Protein AF-A0A7W0WS30-F1 (afdb_monomer_lite)

Foldseek 3Di:
DDQQADCDDDPVRCVVQVDDRGRPGVPLFFDPVCPVVVVVQSVCQCVQHWDWDFTWTAHPNDTDTDIDIHHND

Secondary structure (DSSP, 8-state):
--SSB-S---HHHHHHHSS--TT-BGGGTB-GGGHHHHHHHHHHHHTT---EEEEEEEETTEEEEEEEE----

Sequence (73 aa):
MTGDRFEYANGALLKFCGRQILGVGWRDVFSERDHATMAGAIAAAISGQTRRHAVHCIKGGTTVVVEVSLSPT

pLDDT: mean 79.13, std 9.06, range [38.75, 89.81]

Structure (mmCIF, N/CA/C/O backbone):
data_AF-A0A7W0WS30-F1
#
_entry.id   AF-A0A7W0WS30-F1
#
loop_
_atom_site.group_PDB
_atom_site.id
_atom_site.type_symbol
_atom_site.label_atom_id
_atom_site.label_alt_id
_atom_site.label_comp_id
_atom_site.label_asym_id
_atom_site.label_entity_id
_atom_site.label_seq_id
_atom_site.pdbx_PDB_ins_code
_atom_site.Cartn_x
_atom_site.Cartn_y
_atom_site.Cartn_z
_atom_site.occupancy
_atom_site.B_iso_or_equiv
_atom_site.auth_seq_id
_atom_site.auth_comp_id
_atom_site.auth_asym_id
_atom_site.auth_atom_id
_atom_site.pdbx_PDB_model_num
ATOM 1 N N . MET A 1 1 ? -1.809 -1.966 -17.023 1.00 38.75 1 MET A N 1
ATOM 2 C CA . MET A 1 1 ? -0.927 -2.993 -16.428 1.00 38.75 1 MET A CA 1
ATOM 3 C C . MET A 1 1 ? -0.427 -2.414 -15.116 1.00 38.75 1 MET A C 1
ATOM 5 O O . MET A 1 1 ? 0.229 -1.386 -15.167 1.00 38.75 1 MET A O 1
ATOM 9 N N . THR A 1 2 ? -1.145 -2.691 -14.019 1.00 58.00 2 THR A N 1
ATOM 10 C CA . THR A 1 2 ? -0.973 -3.808 -13.042 1.00 58.00 2 THR A CA 1
ATOM 11 C C . THR A 1 2 ? 0.070 -3.420 -11.991 1.00 58.00 2 THR A C 1
ATOM 13 O O . THR A 1 2 ? 1.262 -3.421 -12.260 1.00 58.00 2 THR A O 1
ATOM 16 N N . GLY A 1 3 ? -0.441 -2.950 -10.848 1.00 59.16 3 GLY A N 1
ATOM 17 C CA . GLY A 1 3 ? 0.284 -2.291 -9.752 1.00 59.16 3 GLY A CA 1
ATOM 18 C C . GLY A 1 3 ? -0.642 -1.470 -8.834 1.00 59.16 3 GLY A C 1
ATOM 19 O O . GLY A 1 3 ? -0.291 -1.164 -7.700 1.00 59.16 3 GLY A O 1
ATOM 20 N N . ASP A 1 4 ? -1.862 -1.153 -9.291 1.00 74.69 4 ASP A N 1
ATOM 21 C CA . ASP A 1 4 ? -2.839 -0.381 -8.504 1.00 74.69 4 ASP A CA 1
ATOM 22 C C . ASP A 1 4 ? -3.662 -1.218 -7.519 1.00 74.69 4 ASP A C 1
ATOM 24 O O . ASP A 1 4 ? -4.255 -0.664 -6.593 1.00 74.69 4 ASP A O 1
ATOM 28 N N . ARG A 1 5 ? -3.713 -2.540 -7.707 1.00 80.94 5 ARG A N 1
ATOM 29 C CA . ARG A 1 5 ? -4.517 -3.465 -6.900 1.00 80.94 5 ARG A CA 1
ATOM 30 C C . ARG A 1 5 ? -3.633 -4.471 -6.185 1.00 80.94 5 ARG A C 1
ATOM 32 O O . ARG A 1 5 ? -2.600 -4.868 -6.715 1.00 80.94 5 ARG A O 1
ATOM 39 N N . PHE A 1 6 ? -4.073 -4.929 -5.017 1.00 77.88 6 PHE A N 1
ATOM 40 C CA . PHE A 1 6 ? -3.398 -6.024 -4.326 1.00 77.88 6 PHE A CA 1
ATOM 41 C C . PHE A 1 6 ? -3.667 -7.346 -5.047 1.00 77.88 6 PHE A C 1
ATOM 43 O O . PHE A 1 6 ? -4.796 -7.836 -5.065 1.00 77.88 6 PHE A O 1
ATOM 50 N N . GLU A 1 7 ? -2.627 -7.932 -5.628 1.00 76.00 7 GLU A N 1
ATOM 51 C CA . GLU A 1 7 ? -2.678 -9.269 -6.238 1.00 76.00 7 GLU A CA 1
ATOM 52 C C . GLU A 1 7 ? -2.299 -10.359 -5.228 1.00 76.00 7 GLU A C 1
ATOM 54 O O . GLU A 1 7 ? -2.810 -11.476 -5.278 1.00 76.00 7 GLU A O 1
ATOM 59 N N . TYR A 1 8 ? -1.469 -9.998 -4.247 1.00 73.56 8 TYR A N 1
ATOM 60 C CA . TYR A 1 8 ? -1.068 -10.847 -3.138 1.00 73.56 8 TYR A CA 1
ATOM 61 C C . TYR A 1 8 ? -1.187 -10.094 -1.811 1.00 73.56 8 TYR A C 1
ATOM 63 O O . TYR A 1 8 ? -0.907 -8.899 -1.715 1.00 73.56 8 TYR A O 1
ATOM 71 N N . ALA A 1 9 ? -1.592 -10.809 -0.765 1.00 72.81 9 ALA A N 1
ATOM 72 C CA . ALA A 1 9 ? -1.614 -10.316 0.603 1.00 72.81 9 ALA A CA 1
ATOM 73 C C . ALA A 1 9 ? -1.266 -11.465 1.546 1.00 72.81 9 ALA A C 1
ATOM 75 O O . ALA A 1 9 ? -1.860 -12.541 1.475 1.00 72.81 9 ALA A O 1
ATOM 76 N N . ASN A 1 10 ? -0.318 -11.237 2.455 1.00 71.38 10 ASN A N 1
ATOM 77 C CA . ASN A 1 10 ? -0.001 -12.234 3.469 1.00 71.38 10 ASN A CA 1
ATOM 78 C C . ASN A 1 10 ? -1.142 -12.351 4.506 1.00 71.38 10 ASN A C 1
ATOM 80 O O . ASN A 1 10 ? -1.985 -11.461 4.661 1.00 71.38 10 ASN A O 1
ATOM 84 N N . GLY A 1 11 ? -1.159 -13.456 5.259 1.00 66.25 11 GLY A N 1
ATOM 85 C CA . GLY A 1 11 ? -2.210 -13.722 6.248 1.00 66.25 11 GLY A CA 1
ATOM 86 C C . GLY A 1 11 ? -2.316 -12.672 7.365 1.00 66.25 11 GLY A C 1
ATOM 87 O O . GLY A 1 11 ? -3.389 -12.503 7.940 1.00 66.25 11 GLY A O 1
ATOM 88 N N . ALA A 1 12 ? -1.235 -11.943 7.662 1.00 70.50 12 ALA A N 1
ATOM 89 C CA . ALA A 1 12 ? -1.242 -10.863 8.647 1.00 70.50 12 ALA A CA 1
ATOM 90 C C . ALA A 1 12 ? -1.994 -9.626 8.130 1.00 70.50 12 ALA A C 1
ATOM 92 O O . ALA A 1 12 ? -2.832 -9.084 8.848 1.00 70.50 12 ALA A O 1
ATOM 93 N N . LEU A 1 13 ? -1.762 -9.233 6.874 1.00 70.38 13 LEU A N 1
ATOM 94 C CA . LEU A 1 13 ? -2.460 -8.126 6.222 1.00 70.38 13 LEU A CA 1
ATOM 95 C C . LEU A 1 13 ? -3.955 -8.428 6.066 1.00 70.38 13 LEU A C 1
ATOM 97 O O . LEU A 1 13 ? -4.786 -7.579 6.376 1.00 70.38 13 LEU A O 1
ATOM 101 N N . LEU A 1 14 ? -4.311 -9.658 5.682 1.00 70.62 14 LEU A N 1
ATOM 102 C CA . LEU A 1 14 ? -5.711 -10.093 5.593 1.00 70.62 14 LEU A CA 1
ATOM 103 C C . LEU A 1 14 ? -6.433 -9.995 6.948 1.00 70.62 14 LEU A C 1
ATOM 105 O O . LEU A 1 14 ? -7.525 -9.432 7.033 1.00 70.62 14 LEU A O 1
ATOM 109 N N . LYS A 1 15 ? -5.799 -10.481 8.025 1.00 71.38 15 LYS A N 1
ATOM 110 C CA . LYS A 1 15 ? -6.325 -10.357 9.397 1.00 71.38 15 LYS A CA 1
ATOM 111 C C . LYS A 1 15 ? -6.425 -8.897 9.843 1.00 71.38 15 LYS A C 1
ATOM 113 O O . LYS A 1 15 ? -7.398 -8.520 10.494 1.00 71.38 15 LYS A O 1
ATOM 118 N N . PHE A 1 16 ? -5.440 -8.071 9.489 1.00 73.56 16 PHE A N 1
ATOM 119 C CA . PHE A 1 16 ? -5.432 -6.654 9.835 1.00 73.56 16 PHE A CA 1
ATOM 120 C C . PHE A 1 16 ? -6.564 -5.898 9.137 1.00 73.56 16 PHE A C 1
ATOM 122 O O . PHE A 1 16 ? -7.321 -5.200 9.809 1.00 73.56 16 PHE A O 1
ATOM 129 N N . CYS A 1 17 ? -6.740 -6.076 7.829 1.00 69.50 17 CYS A N 1
ATOM 130 C CA . CYS A 1 17 ? -7.764 -5.378 7.057 1.00 69.50 17 CYS A CA 1
ATOM 131 C C . CYS A 1 17 ? -9.188 -5.876 7.350 1.00 69.50 17 CYS A C 1
ATOM 133 O O . CYS A 1 17 ? -10.141 -5.152 7.078 1.00 69.50 17 CYS A O 1
ATOM 135 N N . GLY A 1 18 ? -9.351 -7.077 7.921 1.00 64.00 18 GLY A N 1
ATOM 136 C CA . GLY A 1 18 ? -10.657 -7.628 8.308 1.00 64.00 18 GLY A CA 1
ATOM 137 C C . GLY A 1 18 ? -11.597 -7.915 7.129 1.00 64.00 18 GLY A C 1
ATOM 138 O O . GLY A 1 18 ? -12.776 -8.180 7.341 1.00 64.00 18 GLY A O 1
ATOM 139 N N . ARG A 1 19 ? -11.086 -7.843 5.893 1.00 66.12 19 ARG A N 1
ATOM 140 C CA . ARG A 1 19 ? -11.799 -8.073 4.630 1.00 66.12 19 ARG A CA 1
ATOM 141 C C . ARG A 1 19 ? -10.851 -8.642 3.576 1.00 66.12 19 ARG A C 1
ATOM 143 O O . ARG A 1 19 ? -9.632 -8.510 3.698 1.00 66.12 19 ARG A O 1
ATOM 150 N N . GLN A 1 20 ? -11.416 -9.229 2.522 1.00 72.19 20 GLN A N 1
ATOM 151 C CA . GLN A 1 20 ? -10.662 -9.646 1.341 1.00 72.19 20 GLN A CA 1
ATOM 152 C C . GLN A 1 20 ? -10.089 -8.400 0.647 1.00 72.19 20 GLN A C 1
ATOM 154 O O . GLN A 1 20 ? -10.830 -7.599 0.088 1.00 72.19 20 GLN A O 1
ATOM 159 N N . ILE A 1 21 ? -8.772 -8.204 0.755 1.00 79.69 21 ILE A N 1
ATOM 160 C CA . ILE A 1 21 ? -8.060 -7.054 0.171 1.00 79.69 21 ILE A CA 1
ATOM 161 C C . ILE A 1 21 ? -7.590 -7.319 -1.266 1.00 79.69 21 ILE A C 1
ATOM 163 O O . ILE A 1 21 ? -7.211 -6.396 -1.978 1.00 79.69 21 ILE A O 1
ATOM 167 N N . LEU A 1 22 ? -7.637 -8.577 -1.709 1.00 80.69 22 LEU A N 1
ATOM 168 C CA . LEU A 1 22 ? -7.261 -8.953 -3.068 1.00 80.69 22 LEU A CA 1
ATOM 169 C C . LEU A 1 22 ? -8.203 -8.295 -4.081 1.00 80.69 22 LEU A C 1
ATOM 171 O O . LEU A 1 22 ? -9.421 -8.320 -3.912 1.00 80.69 22 LEU A O 1
ATOM 175 N N . GLY A 1 23 ? -7.635 -7.691 -5.121 1.00 79.81 23 GLY A N 1
ATOM 176 C CA . GLY A 1 23 ? -8.373 -6.924 -6.125 1.00 79.81 23 GLY A CA 1
ATOM 177 C C . GLY A 1 23 ? -8.805 -5.521 -5.678 1.00 79.81 23 GLY A C 1
ATOM 178 O O . GLY A 1 23 ? -9.280 -4.755 -6.517 1.00 79.81 23 GLY A O 1
ATOM 179 N N . VAL A 1 24 ? -8.611 -5.154 -4.406 1.00 83.88 24 VAL A N 1
ATOM 180 C CA . VAL A 1 24 ? -8.865 -3.796 -3.899 1.00 83.88 24 VAL A CA 1
ATOM 181 C C . VAL A 1 24 ? -7.718 -2.877 -4.311 1.00 83.88 24 VAL A C 1
ATOM 183 O O . VAL A 1 24 ? -6.561 -3.301 -4.349 1.00 83.88 24 VAL A O 1
ATOM 186 N N . GLY A 1 25 ? -8.032 -1.621 -4.636 1.00 85.50 25 GLY A N 1
ATOM 187 C CA . GLY A 1 25 ? -7.019 -0.616 -4.928 1.00 85.50 25 GLY A CA 1
ATOM 188 C C . GLY A 1 25 ? -6.271 -0.197 -3.664 1.00 85.50 25 GLY A C 1
ATOM 189 O O . GLY A 1 25 ? -6.887 0.006 -2.619 1.00 85.50 25 GLY A O 1
ATOM 190 N N . TRP A 1 26 ? -4.951 -0.003 -3.726 1.00 85.00 26 TRP A N 1
ATOM 191 C CA . TRP A 1 26 ? -4.197 0.477 -2.553 1.00 85.00 26 TRP A CA 1
ATOM 192 C C . TRP A 1 26 ? -4.688 1.851 -2.060 1.00 85.00 26 TRP A C 1
ATOM 194 O O . TRP A 1 26 ? -4.654 2.132 -0.862 1.00 85.00 26 TRP A O 1
ATOM 204 N N . ARG A 1 27 ? -5.244 2.674 -2.958 1.00 86.81 27 ARG A N 1
ATOM 205 C CA . ARG A 1 27 ? -5.864 3.971 -2.635 1.00 86.81 27 ARG A CA 1
ATOM 206 C C . ARG A 1 27 ? -7.095 3.861 -1.733 1.00 86.81 27 ARG A C 1
ATOM 208 O O . ARG A 1 27 ? -7.347 4.780 -0.965 1.00 86.81 27 ARG A O 1
ATOM 215 N N . ASP A 1 28 ? -7.813 2.739 -1.782 1.00 83.62 28 ASP A N 1
ATOM 216 C CA . ASP A 1 28 ? -8.997 2.479 -0.946 1.00 83.62 28 ASP A CA 1
ATOM 217 C C . ASP A 1 28 ? -8.628 1.949 0.451 1.00 83.62 28 ASP A C 1
ATOM 219 O O . ASP A 1 28 ? -9.494 1.681 1.292 1.00 83.62 28 ASP A O 1
ATOM 223 N N . VAL A 1 29 ? -7.334 1.716 0.680 1.00 81.69 29 VAL A N 1
ATOM 224 C CA . VAL A 1 29 ? -6.776 1.164 1.918 1.00 81.69 29 VAL A CA 1
ATOM 225 C C . VAL A 1 29 ? -6.004 2.233 2.679 1.00 81.69 29 VAL A C 1
ATOM 227 O O . VAL A 1 29 ? -6.128 2.321 3.903 1.00 81.69 29 VAL A O 1
ATOM 230 N N . PHE A 1 30 ? -5.249 3.069 1.969 1.00 84.81 30 PHE A N 1
ATOM 231 C CA . PHE A 1 30 ? -4.464 4.149 2.557 1.00 84.81 30 PHE A CA 1
ATOM 232 C C . PHE A 1 30 ? -5.189 5.496 2.489 1.00 84.81 30 PHE A C 1
ATOM 234 O O . PHE A 1 30 ? -5.913 5.787 1.540 1.00 84.81 30 PHE A O 1
ATOM 241 N N . SER A 1 31 ? -4.969 6.335 3.500 1.00 85.88 31 SER A N 1
ATOM 242 C CA . SER A 1 31 ? -5.487 7.704 3.543 1.00 85.88 31 SER A CA 1
ATOM 243 C C . SER A 1 31 ? -4.976 8.529 2.360 1.00 85.88 31 SER A C 1
ATOM 245 O O . SER A 1 31 ? -3.822 8.383 1.959 1.00 85.88 31 SER A O 1
ATOM 247 N N . GLU A 1 32 ? -5.804 9.445 1.849 1.00 89.12 32 GLU A N 1
ATOM 248 C CA . GLU A 1 32 ? -5.465 10.327 0.721 1.00 89.12 32 GLU A CA 1
ATOM 249 C C . GLU A 1 32 ? -4.137 11.070 0.913 1.00 89.12 32 GLU A C 1
ATOM 251 O O . GLU A 1 32 ? -3.359 11.211 -0.031 1.00 89.12 32 GLU A O 1
ATOM 256 N N . ARG A 1 33 ? -3.818 11.472 2.152 1.00 88.25 33 ARG A N 1
ATOM 257 C CA . ARG A 1 33 ? -2.555 12.158 2.472 1.00 88.25 33 ARG A CA 1
ATOM 258 C C . ARG A 1 33 ? -1.308 11.329 2.166 1.00 88.25 33 ARG A C 1
ATOM 260 O O . ARG A 1 33 ? -0.253 11.893 1.901 1.00 88.25 33 ARG A O 1
ATOM 267 N N . ASP A 1 34 ? -1.426 10.004 2.201 1.00 89.44 34 ASP A N 1
ATOM 268 C CA . ASP A 1 34 ? -0.314 9.083 1.976 1.00 89.44 34 ASP A CA 1
ATOM 269 C C . ASP A 1 34 ? -0.281 8.559 0.538 1.00 89.44 34 ASP A C 1
ATOM 271 O O . ASP A 1 34 ? 0.605 7.777 0.194 1.00 89.44 34 ASP A O 1
ATOM 275 N N . HIS A 1 35 ? -1.200 8.996 -0.335 1.00 89.62 35 HIS A N 1
ATOM 276 C CA . HIS A 1 35 ? -1.238 8.514 -1.716 1.00 89.62 35 HIS A CA 1
ATOM 277 C C . HIS A 1 35 ? 0.014 8.893 -2.502 1.00 89.62 35 HIS A C 1
ATOM 279 O O . HIS A 1 35 ? 0.543 8.061 -3.236 1.00 89.62 35 HIS A O 1
ATOM 285 N N . ALA A 1 36 ? 0.527 10.111 -2.314 1.00 89.50 36 ALA A N 1
ATOM 286 C CA . ALA A 1 36 ? 1.773 10.542 -2.946 1.00 89.50 36 ALA A CA 1
ATOM 287 C C . ALA A 1 36 ? 2.978 9.732 -2.433 1.00 89.50 36 ALA A C 1
ATOM 289 O O . ALA A 1 36 ? 3.797 9.268 -3.228 1.00 89.50 36 ALA A O 1
ATOM 290 N N . THR A 1 37 ? 3.049 9.501 -1.118 1.00 89.81 37 THR A N 1
ATOM 291 C CA . THR A 1 37 ? 4.095 8.687 -0.482 1.00 89.81 37 THR A CA 1
ATOM 292 C C . THR A 1 37 ? 4.075 7.254 -1.006 1.00 89.81 37 THR A C 1
ATOM 294 O O . THR A 1 37 ? 5.118 6.728 -1.389 1.00 89.81 37 THR A O 1
ATOM 297 N N . MET A 1 38 ? 2.894 6.635 -1.077 1.00 88.00 38 MET A N 1
ATOM 298 C CA . MET A 1 38 ? 2.727 5.273 -1.584 1.00 88.00 38 MET A CA 1
ATOM 299 C C . MET A 1 38 ? 3.047 5.164 -3.073 1.00 88.00 38 MET A C 1
ATOM 301 O O . MET A 1 38 ? 3.765 4.249 -3.462 1.00 88.00 38 MET A O 1
ATOM 305 N N . ALA A 1 39 ? 2.590 6.105 -3.903 1.00 87.69 39 ALA A N 1
ATOM 306 C CA . ALA A 1 39 ? 2.927 6.121 -5.326 1.00 87.69 39 ALA A CA 1
ATOM 307 C C . ALA A 1 39 ? 4.447 6.227 -5.547 1.00 87.69 39 ALA A C 1
ATOM 309 O O . ALA A 1 39 ? 5.009 5.492 -6.359 1.00 87.69 39 ALA A O 1
ATOM 310 N N . GLY A 1 40 ? 5.124 7.089 -4.780 1.00 88.06 40 GLY A N 1
ATOM 311 C CA . GLY A 1 40 ? 6.581 7.203 -4.799 1.00 88.06 40 GLY A CA 1
ATOM 312 C C . GLY A 1 40 ? 7.281 5.926 -4.329 1.00 88.06 40 GLY A C 1
ATOM 313 O O . GLY A 1 40 ? 8.244 5.492 -4.956 1.00 88.06 40 GLY A O 1
ATOM 314 N N . ALA A 1 41 ? 6.776 5.289 -3.270 1.00 86.62 41 ALA A N 1
ATOM 315 C CA . ALA A 1 41 ? 7.303 4.021 -2.770 1.00 86.62 41 ALA A CA 1
ATOM 316 C C . ALA A 1 41 ? 7.158 2.891 -3.804 1.00 86.62 41 ALA A C 1
ATOM 318 O O . ALA A 1 41 ? 8.093 2.116 -3.995 1.00 86.62 41 ALA A O 1
ATOM 319 N N . ILE A 1 42 ? 6.023 2.821 -4.509 1.00 85.06 42 ILE A N 1
ATOM 320 C CA . ILE A 1 42 ? 5.783 1.846 -5.584 1.00 85.06 42 ILE A CA 1
ATOM 321 C C . ILE A 1 42 ? 6.751 2.094 -6.746 1.00 85.06 42 ILE A C 1
ATOM 323 O O . ILE A 1 42 ? 7.413 1.166 -7.202 1.00 85.06 42 ILE A O 1
ATOM 327 N N . ALA A 1 43 ? 6.900 3.345 -7.192 1.00 85.88 43 ALA A N 1
ATOM 328 C CA . ALA A 1 43 ? 7.844 3.697 -8.254 1.00 85.88 43 ALA A CA 1
ATOM 329 C C . ALA A 1 43 ? 9.304 3.380 -7.872 1.00 85.88 43 ALA A C 1
ATOM 331 O O . ALA A 1 43 ? 10.077 2.879 -8.696 1.00 85.88 43 ALA A O 1
ATOM 332 N N . ALA A 1 44 ? 9.676 3.624 -6.612 1.00 85.06 44 ALA A N 1
ATOM 333 C CA . ALA A 1 44 ? 10.986 3.271 -6.076 1.00 85.06 44 ALA A CA 1
ATOM 334 C C . ALA A 1 44 ? 11.200 1.749 -6.067 1.00 85.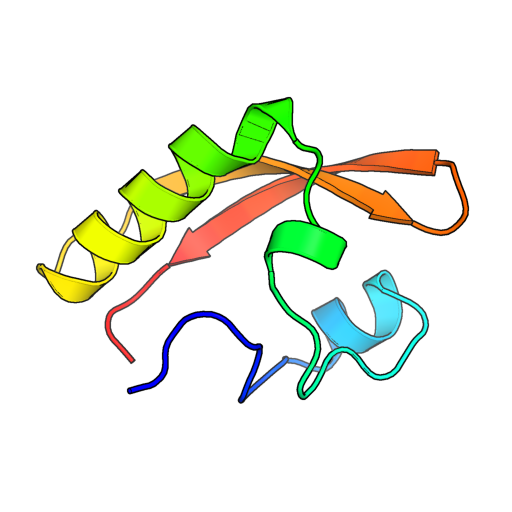06 44 ALA A C 1
ATOM 336 O O . ALA A 1 44 ? 12.241 1.285 -6.533 1.00 85.06 44 ALA A O 1
ATOM 337 N N . ALA A 1 45 ? 10.200 0.977 -5.633 1.00 85.38 45 ALA A N 1
ATOM 338 C CA . ALA A 1 45 ? 10.249 -0.483 -5.624 1.00 85.38 45 ALA A CA 1
ATOM 339 C C . ALA A 1 45 ? 10.381 -1.067 -7.036 1.00 85.38 45 ALA A C 1
ATOM 341 O O . ALA A 1 45 ? 11.224 -1.932 -7.251 1.00 85.38 45 ALA A O 1
ATOM 342 N N . ILE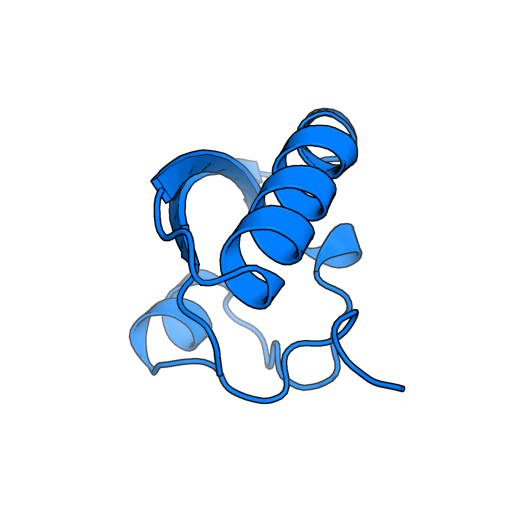 A 1 46 ? 9.644 -0.536 -8.021 1.00 83.62 46 ILE A N 1
ATOM 343 C CA . ILE A 1 46 ? 9.791 -0.908 -9.442 1.00 83.62 46 ILE A CA 1
ATOM 344 C C . ILE A 1 46 ? 11.223 -0.648 -9.935 1.00 83.62 46 ILE A C 1
ATOM 346 O O . ILE A 1 46 ? 11.766 -1.421 -10.718 1.00 83.62 46 ILE A O 1
ATOM 350 N N . SER A 1 47 ? 11.862 0.410 -9.435 1.00 85.75 47 SER A N 1
ATOM 351 C CA . SER A 1 47 ? 13.241 0.778 -9.778 1.00 85.75 47 SER A CA 1
ATOM 352 C C . SER A 1 47 ? 14.306 -0.001 -8.988 1.00 85.75 47 SER A C 1
ATOM 354 O O . SER A 1 47 ? 15.478 0.375 -9.006 1.00 85.75 47 SER A O 1
ATOM 356 N N . GLY A 1 48 ? 13.929 -1.056 -8.256 1.00 84.12 48 GLY A N 1
ATOM 357 C CA . GLY A 1 48 ? 14.863 -1.866 -7.467 1.00 84.12 48 GLY A CA 1
ATOM 358 C C . GLY A 1 48 ? 15.173 -1.317 -6.070 1.00 84.12 48 GLY A C 1
ATOM 359 O O . GLY A 1 48 ? 16.024 -1.870 -5.377 1.00 84.12 48 GLY A O 1
ATOM 360 N N . GLN A 1 49 ? 14.524 -0.230 -5.637 1.00 82.31 49 GLN A N 1
ATOM 361 C CA . GLN A 1 49 ? 14.786 0.402 -4.344 1.00 82.31 49 GLN A CA 1
ATOM 362 C C . GLN A 1 49 ? 13.726 0.018 -3.310 1.00 82.31 49 GLN A C 1
ATOM 364 O O . GLN A 1 49 ? 12.560 0.379 -3.436 1.00 82.31 49 GLN A O 1
ATOM 369 N N . THR A 1 50 ? 14.150 -0.634 -2.229 1.00 82.62 50 THR A N 1
ATOM 370 C CA . THR A 1 50 ? 13.274 -0.970 -1.099 1.00 82.62 50 THR A CA 1
ATOM 371 C C . THR A 1 50 ? 13.522 -0.022 0.066 1.00 82.62 50 THR A C 1
ATOM 373 O O . THR A 1 50 ? 14.635 0.072 0.582 1.00 82.62 50 THR A O 1
ATOM 376 N N . ARG A 1 51 ? 12.476 0.695 0.486 1.00 82.62 51 ARG A N 1
ATOM 377 C CA . ARG A 1 51 ? 12.486 1.602 1.642 1.00 82.62 51 ARG A CA 1
ATOM 378 C C . ARG A 1 51 ? 11.244 1.372 2.499 1.00 82.62 51 ARG A C 1
ATOM 380 O O . ARG A 1 51 ? 10.231 0.870 2.016 1.00 82.62 51 ARG A O 1
ATOM 387 N N . ARG A 1 52 ? 11.353 1.721 3.782 1.00 85.94 52 ARG A N 1
ATOM 388 C CA . ARG A 1 52 ? 10.254 1.664 4.753 1.00 85.94 52 ARG A CA 1
ATOM 389 C C . ARG A 1 52 ? 9.533 3.005 4.801 1.00 85.94 52 ARG A C 1
ATOM 391 O O . ARG A 1 52 ? 10.178 4.051 4.827 1.00 85.94 52 ARG A O 1
ATOM 398 N N . HIS A 1 53 ? 8.210 2.955 4.842 1.00 84.69 53 HIS A N 1
ATOM 399 C CA . HIS A 1 53 ? 7.328 4.114 4.830 1.00 84.69 53 HIS A CA 1
ATOM 400 C C . HIS A 1 53 ? 6.263 3.947 5.908 1.00 84.69 53 HIS A C 1
ATOM 402 O O . HIS A 1 53 ? 5.536 2.957 5.907 1.00 84.69 53 HIS A O 1
ATOM 408 N N . ALA A 1 54 ? 6.151 4.910 6.818 1.00 85.19 54 ALA A N 1
ATOM 409 C CA . ALA A 1 54 ? 5.006 4.979 7.715 1.00 85.19 54 ALA A CA 1
ATOM 410 C C . ALA A 1 54 ? 3.831 5.604 6.954 1.00 85.19 54 ALA A C 1
ATOM 412 O O . ALA A 1 54 ? 3.932 6.740 6.495 1.00 85.19 54 ALA A O 1
ATOM 413 N N . VAL A 1 55 ? 2.740 4.859 6.804 1.00 85.94 55 VAL A N 1
ATOM 414 C CA . VAL A 1 55 ? 1.527 5.304 6.108 1.00 85.94 55 VAL A CA 1
ATOM 415 C C . VAL A 1 55 ? 0.295 5.005 6.941 1.00 85.94 55 VAL A C 1
ATOM 417 O O . VAL A 1 55 ? 0.298 4.134 7.811 1.00 85.94 55 VAL A O 1
ATOM 420 N N . HIS A 1 56 ? -0.781 5.732 6.684 1.00 87.69 56 HIS A N 1
ATOM 421 C CA . HIS A 1 56 ? -2.016 5.604 7.429 1.00 87.69 56 HIS A CA 1
ATOM 422 C C . HIS A 1 56 ? -3.006 4.737 6.668 1.00 87.69 56 HIS A C 1
ATOM 424 O O . HIS A 1 56 ? -3.481 5.099 5.593 1.00 87.69 56 HIS A O 1
ATOM 430 N N . CYS A 1 57 ? -3.345 3.594 7.250 1.00 83.12 57 CYS A N 1
ATOM 431 C CA . CYS A 1 57 ? -4.381 2.704 6.757 1.00 83.12 57 CYS A CA 1
ATOM 432 C C . CYS A 1 57 ? -5.727 3.060 7.400 1.00 83.12 57 CYS A C 1
ATOM 434 O O . CYS A 1 57 ? -5.805 3.262 8.615 1.00 83.12 57 CYS A O 1
ATOM 436 N N . ILE A 1 58 ? -6.796 3.086 6.605 1.00 77.00 58 ILE A N 1
ATOM 437 C CA . ILE A 1 58 ? -8.164 3.275 7.094 1.00 77.00 58 ILE A CA 1
ATOM 438 C C . ILE A 1 58 ? -8.811 1.897 7.293 1.00 77.00 58 ILE A C 1
ATOM 440 O O . ILE A 1 58 ? -8.945 1.115 6.352 1.00 77.00 58 ILE A O 1
ATOM 444 N N . LYS A 1 59 ? -9.235 1.592 8.523 1.00 74.00 59 LYS A N 1
ATOM 445 C CA . LYS A 1 59 ? -9.935 0.356 8.901 1.00 74.00 59 LYS A CA 1
ATOM 4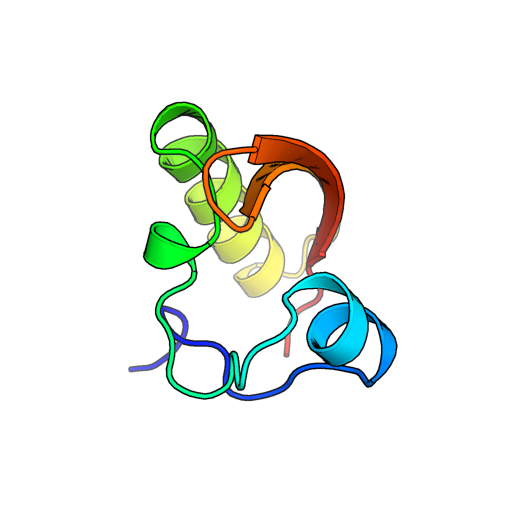46 C C . LYS A 1 59 ? -11.223 0.696 9.647 1.00 74.00 59 LYS A C 1
ATOM 448 O O . LYS A 1 59 ? -11.174 1.128 10.793 1.00 74.00 59 LYS A O 1
ATOM 453 N N . GLY A 1 60 ? -12.377 0.470 9.013 1.00 70.94 60 GLY A N 1
ATOM 454 C CA . GLY A 1 60 ? -13.687 0.632 9.663 1.00 70.94 60 GLY A CA 1
ATOM 455 C C . GLY A 1 60 ? -13.936 2.033 10.237 1.00 70.94 60 GLY A C 1
ATOM 456 O O . GLY A 1 60 ? -14.514 2.149 11.309 1.00 70.94 60 GLY A O 1
ATOM 457 N N . GLY A 1 61 ? -13.445 3.083 9.567 1.00 73.56 61 GLY A N 1
ATOM 458 C CA . GLY A 1 61 ? -13.519 4.473 10.043 1.00 73.56 61 GLY A CA 1
ATOM 459 C C . GLY A 1 61 ? -12.376 4.900 10.972 1.00 73.56 61 GLY A C 1
ATOM 460 O O . GLY A 1 61 ? -12.204 6.090 11.215 1.00 73.56 61 GLY A O 1
ATOM 461 N N . THR A 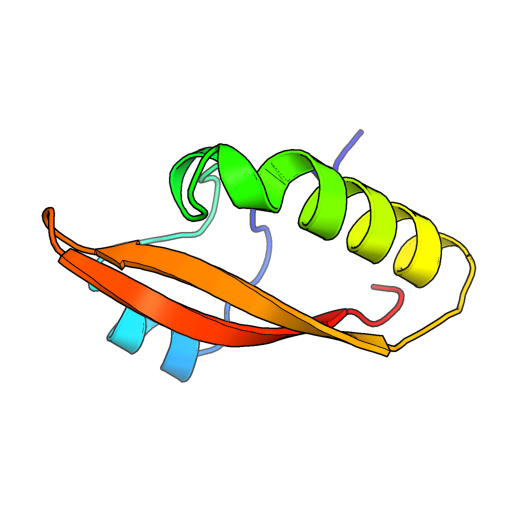1 62 ? -11.543 3.965 11.433 1.00 79.25 62 THR A N 1
ATOM 462 C CA . THR A 1 62 ? -10.371 4.250 12.270 1.00 79.25 62 THR A CA 1
ATOM 463 C C . THR A 1 62 ? -9.111 4.342 11.419 1.00 79.25 62 THR A C 1
ATOM 465 O O . THR A 1 62 ? -8.876 3.511 10.543 1.00 79.25 62 THR A O 1
ATOM 468 N N . THR A 1 63 ? -8.270 5.336 11.699 1.00 83.75 63 THR A N 1
ATOM 469 C CA . THR A 1 63 ? -6.964 5.497 11.049 1.00 83.75 63 THR A CA 1
ATOM 470 C C . THR A 1 63 ? -5.871 4.851 11.896 1.00 83.75 63 THR A C 1
ATOM 472 O O . THR A 1 63 ? -5.757 5.152 13.082 1.00 83.75 63 THR A O 1
ATOM 475 N N . VAL A 1 64 ? -5.052 3.985 11.297 1.00 83.38 64 VAL A N 1
ATOM 476 C CA . VAL A 1 64 ? -3.935 3.296 11.964 1.00 83.38 64 VAL A CA 1
ATOM 477 C C . VAL A 1 64 ? -2.646 3.546 11.188 1.00 83.38 64 VAL A C 1
ATOM 479 O O . VAL A 1 64 ? -2.632 3.424 9.966 1.00 83.38 64 VAL A O 1
ATOM 482 N N . VAL A 1 65 ? -1.562 3.882 11.888 1.00 84.44 65 VAL A N 1
ATOM 483 C CA . VAL A 1 65 ? -0.227 4.013 11.284 1.00 84.44 65 VAL A CA 1
ATOM 484 C C . VAL A 1 65 ? 0.378 2.622 11.106 1.00 84.44 65 VAL A C 1
ATOM 486 O O . VAL A 1 65 ? 0.432 1.848 12.060 1.00 84.44 65 VAL A O 1
ATOM 489 N N . VAL A 1 66 ? 0.847 2.311 9.901 1.00 81.88 66 VAL A N 1
ATOM 490 C CA . VAL A 1 66 ? 1.540 1.060 9.575 1.00 81.88 66 VAL A CA 1
ATOM 491 C C . VAL A 1 66 ? 2.859 1.359 8.870 1.00 81.88 66 VAL A C 1
ATOM 493 O O . VAL A 1 66 ? 2.949 2.295 8.080 1.00 81.88 66 VAL A O 1
ATOM 496 N N . GLU A 1 67 ? 3.888 0.562 9.149 1.00 83.62 67 GLU A N 1
ATOM 497 C CA . GLU A 1 67 ? 5.144 0.596 8.396 1.00 83.62 67 GLU A CA 1
ATOM 498 C C . GLU A 1 67 ? 5.029 -0.348 7.193 1.00 83.62 67 GLU A C 1
ATOM 500 O O . GLU A 1 67 ? 4.753 -1.538 7.347 1.00 83.62 67 GLU A O 1
ATOM 505 N N . VAL A 1 68 ? 5.224 0.186 5.990 1.00 80.00 68 VAL A N 1
ATOM 506 C CA . VAL A 1 68 ? 5.177 -0.549 4.724 1.00 80.00 68 VAL A CA 1
ATOM 507 C C . VAL A 1 68 ? 6.564 -0.561 4.103 1.00 80.00 68 VAL A C 1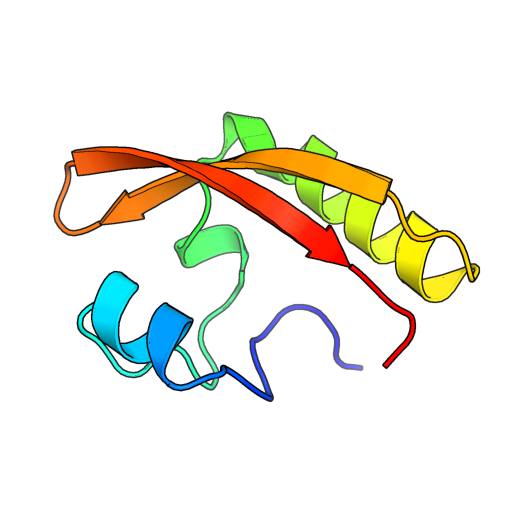
ATOM 509 O O . VAL A 1 68 ? 7.227 0.469 4.024 1.00 80.00 68 VAL A O 1
ATOM 512 N N . SER A 1 69 ? 6.995 -1.726 3.631 1.00 82.12 69 SER A N 1
ATOM 513 C CA . SER A 1 69 ? 8.218 -1.900 2.849 1.00 82.12 69 SER A CA 1
ATOM 514 C C . SER A 1 69 ? 7.853 -2.567 1.532 1.00 82.12 69 SER A C 1
ATOM 516 O O . SER A 1 69 ? 7.209 -3.615 1.546 1.00 82.12 69 SER A O 1
ATOM 518 N N . LEU A 1 70 ? 8.253 -1.969 0.410 1.00 79.81 70 LEU A N 1
ATOM 519 C CA . LEU A 1 70 ? 7.954 -2.481 -0.929 1.00 79.81 70 LEU A CA 1
ATOM 520 C C . LEU A 1 70 ? 9.223 -3.027 -1.593 1.00 79.81 70 LEU A C 1
ATOM 522 O O . LEU A 1 70 ? 10.247 -2.345 -1.657 1.00 79.81 70 LEU A O 1
ATOM 526 N N . SER A 1 71 ? 9.157 -4.263 -2.079 1.00 75.62 71 SER A N 1
ATOM 527 C CA . SER A 1 71 ? 10.203 -4.902 -2.882 1.00 75.62 71 SER A CA 1
ATOM 528 C C . SER A 1 71 ? 9.745 -5.071 -4.333 1.00 75.62 71 SER A C 1
ATOM 530 O O . SER A 1 71 ? 8.540 -5.064 -4.582 1.00 75.62 71 SER A O 1
ATOM 532 N N . PRO A 1 72 ? 10.672 -5.213 -5.294 1.00 68.25 72 PRO A N 1
ATOM 533 C CA . PRO A 1 72 ? 10.326 -5.422 -6.695 1.00 68.25 72 PRO A CA 1
ATOM 534 C C . PRO A 1 72 ? 9.772 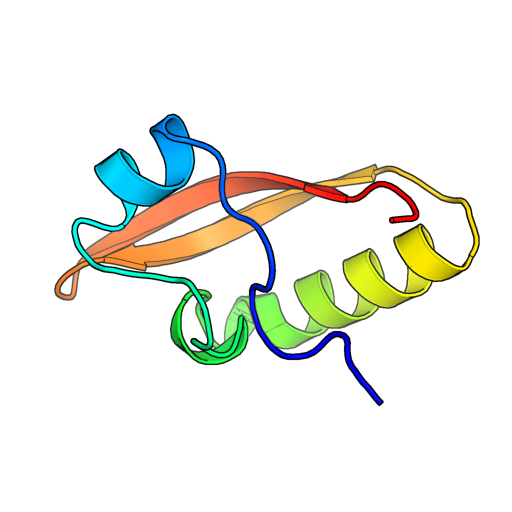-6.842 -6.875 1.00 68.25 72 PRO A C 1
ATOM 536 O O . PRO A 1 72 ? 10.565 -7.777 -6.945 1.00 68.25 72 PRO A O 1
ATOM 539 N N . THR A 1 73 ? 8.442 -6.989 -6.877 1.00 62.97 73 THR A N 1
ATOM 540 C CA . THR A 1 73 ? 7.635 -8.161 -7.303 1.00 62.97 73 THR A CA 1
ATOM 541 C C . THR A 1 73 ? 6.176 -7.935 -6.955 1.00 62.97 73 THR A C 1
ATOM 543 O O . THR A 1 73 ? 5.932 -7.525 -5.796 1.00 62.97 73 THR A O 1
#

Radius of gyration: 11.76 Å; chains: 1; bounding box: 28×26×29 Å